Protein AF-A0A6N9UY07-F1 (afdb_monomer_lite)

Structure (mmCIF, N/CA/C/O backbone):
data_AF-A0A6N9UY07-F1
#
_entry.id   AF-A0A6N9UY07-F1
#
loop_
_atom_site.group_PDB
_atom_site.id
_atom_site.type_symbol
_atom_site.label_atom_id
_atom_site.label_alt_id
_atom_site.label_comp_id
_atom_site.label_asym_id
_atom_site.label_entity_id
_atom_site.label_seq_id
_atom_site.pdbx_PDB_ins_code
_atom_site.Cartn_x
_atom_site.Cartn_y
_atom_s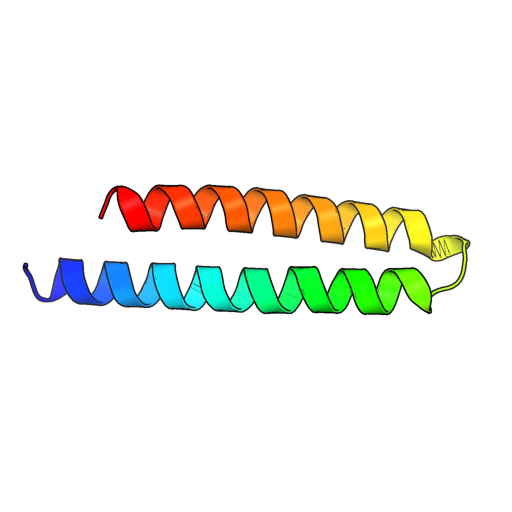ite.Cartn_z
_atom_site.occupancy
_atom_site.B_iso_or_equiv
_atom_site.auth_seq_id
_atom_site.auth_comp_id
_atom_site.auth_asym_id
_atom_site.auth_atom_id
_atom_site.pdbx_PDB_model_num
ATOM 1 N N . MET A 1 1 ? 14.959 -3.231 -24.014 1.00 64.19 1 MET A N 1
ATOM 2 C CA . MET A 1 1 ? 15.244 -3.081 -22.579 1.00 64.19 1 MET A CA 1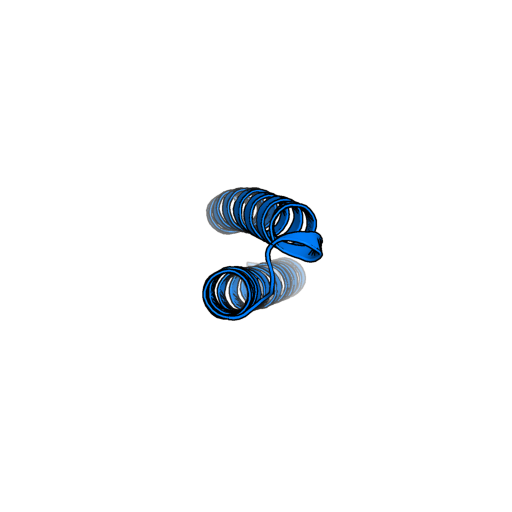
ATOM 3 C C . MET A 1 1 ? 16.191 -4.194 -22.179 1.00 64.19 1 MET A C 1
ATOM 5 O O . MET A 1 1 ? 16.146 -5.266 -22.778 1.00 64.19 1 MET A O 1
ATOM 9 N N . SER A 1 2 ? 17.135 -3.912 -21.289 1.00 89.44 2 SER A N 1
ATOM 10 C CA . SER A 1 2 ? 18.026 -4.933 -20.740 1.00 89.44 2 SER A CA 1
ATOM 11 C C . SER A 1 2 ? 17.224 -5.891 -19.860 1.00 89.44 2 SER A C 1
ATOM 13 O O . SER A 1 2 ? 16.310 -5.463 -19.163 1.00 89.44 2 SER A O 1
ATOM 15 N N . LYS A 1 3 ? 17.626 -7.164 -19.785 1.00 89.69 3 LYS A N 1
ATOM 16 C CA . LYS A 1 3 ? 17.033 -8.150 -18.860 1.00 89.69 3 LYS A CA 1
ATOM 17 C C . LYS A 1 3 ? 16.988 -7.645 -17.407 1.00 89.69 3 LYS A C 1
ATOM 19 O O . LYS A 1 3 ? 16.106 -8.019 -16.641 1.00 89.69 3 LYS A O 1
ATOM 24 N N . ALA A 1 4 ? 17.952 -6.807 -17.024 1.00 90.12 4 ALA A N 1
ATOM 25 C CA . ALA A 1 4 ? 17.987 -6.180 -15.706 1.00 90.12 4 ALA A CA 1
ATOM 26 C C . ALA A 1 4 ? 16.909 -5.094 -15.527 1.00 90.12 4 ALA A C 1
ATOM 28 O O . ALA A 1 4 ? 16.384 -4.937 -14.428 1.00 90.12 4 ALA A O 1
ATOM 29 N N . GLU A 1 5 ? 16.572 -4.354 -16.587 1.00 92.06 5 GLU A N 1
ATOM 30 C CA . GLU A 1 5 ? 15.498 -3.353 -16.568 1.00 92.06 5 GLU A CA 1
ATOM 31 C C . GLU A 1 5 ? 14.130 -4.031 -16.496 1.00 92.06 5 GLU A C 1
ATOM 33 O O . GLU A 1 5 ? 13.323 -3.641 -15.656 1.00 92.06 5 GLU A O 1
ATOM 38 N N . ASP A 1 6 ? 13.924 -5.099 -17.275 1.00 93.94 6 ASP A N 1
ATOM 39 C CA . ASP A 1 6 ? 12.697 -5.904 -17.240 1.00 93.94 6 ASP A CA 1
ATOM 40 C C . ASP A 1 6 ? 12.473 -6.503 -15.840 1.00 93.94 6 ASP A C 1
ATOM 42 O O . ASP A 1 6 ? 11.420 -6.319 -15.238 1.00 93.94 6 ASP A O 1
ATOM 46 N N . GLY A 1 7 ? 13.505 -7.122 -15.251 1.00 97.06 7 GLY A N 1
ATOM 47 C CA . GLY A 1 7 ? 13.407 -7.678 -13.897 1.00 97.06 7 GLY A CA 1
ATOM 48 C C . GLY A 1 7 ? 13.165 -6.622 -12.811 1.00 97.06 7 GLY A C 1
ATOM 49 O O . GLY A 1 7 ? 12.500 -6.898 -11.811 1.00 97.06 7 GLY A O 1
ATOM 50 N N . ARG A 1 8 ? 13.673 -5.395 -12.996 1.00 96.62 8 ARG A N 1
ATOM 51 C CA . ARG A 1 8 ? 13.382 -4.273 -12.092 1.00 96.62 8 ARG A CA 1
ATOM 52 C C . ARG A 1 8 ? 11.933 -3.811 -12.237 1.00 96.62 8 ARG A C 1
ATOM 54 O O . ARG A 1 8 ? 11.290 -3.572 -11.217 1.00 96.62 8 ARG A O 1
ATOM 61 N N . LEU A 1 9 ? 11.424 -3.703 -13.464 1.00 97.19 9 LEU A N 1
ATOM 62 C CA . LEU A 1 9 ? 10.028 -3.350 -13.722 1.00 97.19 9 LEU A CA 1
ATOM 63 C C . LEU A 1 9 ? 9.077 -4.373 -13.087 1.00 97.19 9 LEU A C 1
ATOM 65 O O . LEU A 1 9 ? 8.177 -3.975 -12.348 1.00 97.19 9 LEU A O 1
ATOM 69 N N . ASP A 1 10 ? 9.334 -5.667 -13.281 1.00 97.94 10 ASP A N 1
ATOM 70 C CA . ASP A 1 10 ? 8.539 -6.751 -12.692 1.00 97.94 10 ASP A CA 1
ATOM 71 C C . ASP A 1 10 ? 8.506 -6.666 -11.158 1.00 97.94 10 ASP A C 1
ATOM 73 O O . ASP A 1 10 ? 7.445 -6.770 -10.537 1.00 97.94 10 ASP A O 1
ATOM 77 N N . ALA A 1 11 ? 9.658 -6.420 -10.526 1.00 98.12 11 ALA A N 1
ATOM 78 C CA . ALA A 1 11 ? 9.751 -6.287 -9.074 1.00 98.12 11 ALA A CA 1
ATOM 79 C C . ALA A 1 11 ? 8.949 -5.087 -8.541 1.00 98.12 11 ALA A C 1
ATOM 81 O O . ALA A 1 11 ? 8.223 -5.215 -7.550 1.00 98.12 11 ALA A O 1
ATOM 82 N N . VAL A 1 12 ? 9.042 -3.925 -9.199 1.00 98.12 12 VAL A N 1
ATOM 83 C CA . VAL A 1 12 ? 8.293 -2.725 -8.791 1.00 98.12 12 VAL A CA 1
ATOM 84 C C . VAL A 1 12 ? 6.789 -2.921 -9.015 1.00 98.12 12 VAL A C 1
ATOM 86 O O . VAL A 1 12 ? 5.989 -2.538 -8.160 1.00 98.12 12 VAL A O 1
ATOM 89 N N . GLN A 1 13 ? 6.381 -3.574 -10.106 1.00 98.44 13 GLN A N 1
ATOM 90 C CA . GLN A 1 13 ? 4.975 -3.905 -10.354 1.00 98.44 13 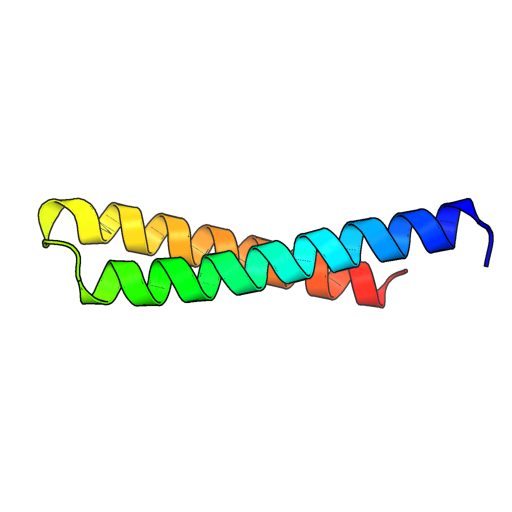GLN A CA 1
ATOM 91 C C . GLN A 1 13 ? 4.418 -4.896 -9.322 1.00 98.44 13 GLN A C 1
ATOM 93 O O . GLN A 1 13 ? 3.303 -4.701 -8.830 1.00 98.44 13 GLN A O 1
ATOM 98 N N . ALA A 1 14 ? 5.195 -5.911 -8.934 1.00 98.69 14 ALA A N 1
ATOM 99 C CA . ALA A 1 14 ? 4.816 -6.848 -7.878 1.00 98.69 14 ALA A CA 1
ATOM 100 C C . ALA A 1 14 ? 4.640 -6.138 -6.525 1.00 98.69 14 ALA A C 1
ATOM 102 O O . ALA A 1 14 ? 3.649 -6.367 -5.826 1.00 98.69 14 ALA A O 1
ATOM 103 N N . ALA A 1 15 ? 5.550 -5.222 -6.178 1.00 98.56 15 ALA A N 1
ATOM 104 C CA . ALA A 1 15 ? 5.421 -4.402 -4.977 1.00 98.56 15 ALA A CA 1
ATOM 105 C C . ALA A 1 15 ? 4.170 -3.506 -5.030 1.00 98.56 15 ALA A C 1
ATOM 107 O O . ALA A 1 15 ? 3.421 -3.427 -4.057 1.00 98.56 15 ALA A O 1
ATOM 108 N N . LEU A 1 16 ? 3.888 -2.879 -6.178 1.00 98.69 16 LEU A N 1
ATOM 109 C CA . LEU A 1 16 ? 2.700 -2.041 -6.357 1.00 98.69 16 LEU A CA 1
ATOM 110 C C . LEU A 1 16 ? 1.402 -2.847 -6.184 1.00 98.69 16 LEU A C 1
ATOM 112 O O . LEU A 1 16 ? 0.457 -2.374 -5.549 1.00 98.69 16 LEU A O 1
ATOM 116 N N . ALA A 1 17 ? 1.356 -4.076 -6.703 1.00 98.69 17 ALA A N 1
ATOM 117 C CA . ALA A 1 17 ? 0.226 -4.981 -6.506 1.00 98.69 17 ALA A CA 1
ATOM 118 C C . ALA A 1 17 ? 0.029 -5.347 -5.023 1.00 98.69 17 ALA A C 1
ATOM 120 O O . ALA A 1 17 ? -1.104 -5.346 -4.533 1.00 98.69 17 ALA A O 1
ATOM 121 N N . ALA A 1 18 ? 1.118 -5.594 -4.288 1.00 98.75 18 ALA A N 1
ATOM 122 C CA . ALA A 1 18 ? 1.060 -5.853 -2.851 1.00 98.75 18 ALA A CA 1
ATOM 123 C C . ALA A 1 18 ? 0.525 -4.640 -2.068 1.00 98.75 18 ALA A C 1
ATOM 125 O O . ALA A 1 18 ? -0.322 -4.800 -1.187 1.00 98.75 18 ALA A O 1
ATOM 126 N N . GLU A 1 19 ? 0.940 -3.421 -2.423 1.00 98.69 19 GLU A N 1
ATOM 127 C CA . GLU A 1 19 ? 0.426 -2.203 -1.789 1.00 98.69 19 GLU A CA 1
ATOM 128 C C . GLU A 1 19 ? -1.071 -1.987 -2.077 1.00 98.69 19 GLU A C 1
ATOM 130 O O . GLU A 1 19 ? -1.816 -1.588 -1.181 1.00 98.69 19 GLU A O 1
ATOM 135 N N . HIS A 1 20 ? -1.567 -2.325 -3.275 1.00 98.69 20 HIS A N 1
ATOM 136 C CA . HIS A 1 20 ? -3.013 -2.329 -3.544 1.00 98.69 20 HIS A CA 1
ATOM 137 C C . HIS A 1 20 ? -3.777 -3.288 -2.626 1.00 98.69 20 HIS A C 1
ATOM 139 O O . HIS A 1 20 ? -4.803 -2.903 -2.054 1.00 98.69 20 HIS A O 1
ATOM 145 N N . ALA A 1 21 ? -3.274 -4.514 -2.461 1.00 98.75 21 ALA A N 1
ATOM 146 C CA . ALA A 1 21 ? -3.885 -5.499 -1.576 1.00 98.75 21 ALA A CA 1
ATOM 147 C C . ALA A 1 21 ? -3.894 -5.019 -0.115 1.00 98.75 21 ALA A C 1
ATOM 149 O O . ALA A 1 21 ? -4.908 -5.154 0.571 1.00 98.75 21 ALA A O 1
ATOM 150 N N . ALA A 1 22 ? -2.807 -4.396 0.346 1.00 98.56 22 ALA A N 1
ATOM 151 C CA . ALA A 1 22 ? -2.713 -3.865 1.700 1.00 98.56 22 ALA A CA 1
ATOM 152 C C . ALA A 1 22 ? -3.670 -2.686 1.944 1.00 98.56 22 ALA A C 1
ATOM 154 O O . ALA A 1 22 ? -4.367 -2.669 2.958 1.00 98.56 22 ALA A O 1
ATOM 155 N N . VAL A 1 23 ? -3.775 -1.738 1.003 1.00 98.50 23 VAL A N 1
ATOM 156 C CA . VAL A 1 23 ? -4.735 -0.620 1.085 1.00 98.50 23 VAL A CA 1
ATOM 157 C C . VAL A 1 23 ? -6.168 -1.143 1.198 1.00 98.50 23 VAL A C 1
ATOM 159 O O . VAL A 1 23 ? -6.929 -0.679 2.049 1.00 98.50 23 VAL A O 1
ATOM 162 N N . TYR A 1 24 ? -6.535 -2.133 0.379 1.00 97.56 24 TYR A N 1
ATOM 163 C CA . TYR A 1 24 ? -7.846 -2.774 0.477 1.00 97.56 24 TYR A CA 1
ATOM 164 C C . TYR A 1 24 ? -8.039 -3.457 1.840 1.00 97.56 24 TYR A C 1
ATOM 166 O O . TYR A 1 24 ? -9.040 -3.214 2.518 1.00 97.56 24 TYR A O 1
ATOM 174 N N . GLY A 1 25 ? -7.060 -4.255 2.275 1.00 97.62 25 GLY A N 1
ATOM 175 C CA . GLY A 1 25 ? -7.101 -4.971 3.549 1.00 97.62 25 GLY A CA 1
ATOM 176 C C . GLY A 1 25 ? -7.290 -4.042 4.749 1.00 97.62 25 GLY A C 1
ATOM 177 O O . GLY A 1 25 ? -8.161 -4.286 5.583 1.00 97.62 25 GLY A O 1
ATOM 178 N N . TYR A 1 26 ? -6.555 -2.932 4.816 1.00 96.38 26 TYR A N 1
ATOM 179 C CA . TYR A 1 26 ? -6.699 -1.972 5.911 1.00 96.38 26 TYR A CA 1
ATOM 180 C C . TYR A 1 26 ? -8.008 -1.176 5.859 1.00 96.38 26 TYR A C 1
ATOM 182 O O . TYR A 1 26 ? -8.554 -0.859 6.915 1.00 96.38 26 TYR A O 1
ATOM 190 N N . GLY A 1 27 ? -8.576 -0.933 4.672 1.00 94.44 27 GLY A N 1
ATOM 191 C CA . GLY A 1 27 ? -9.939 -0.403 4.556 1.00 94.44 27 GLY A CA 1
ATOM 192 C C . GLY A 1 27 ? -10.985 -1.357 5.153 1.00 94.44 27 GLY A C 1
ATOM 193 O O . GLY A 1 27 ? -11.869 -0.942 5.900 1.00 94.44 27 GLY A O 1
ATOM 194 N N . VAL A 1 28 ? -10.838 -2.659 4.889 1.00 96.06 28 VAL A N 1
ATOM 195 C CA . VAL A 1 28 ? -11.694 -3.734 5.425 1.00 96.06 28 VAL A CA 1
ATOM 196 C C . VAL A 1 28 ? -11.538 -3.890 6.944 1.00 96.06 28 VAL A C 1
ATOM 198 O O . VAL A 1 28 ? -12.545 -4.086 7.632 1.00 96.06 28 VAL A O 1
ATOM 201 N N . VAL A 1 29 ? -10.309 -3.802 7.468 1.00 95.00 29 VAL A N 1
ATOM 202 C CA . VAL A 1 29 ? -10.008 -3.851 8.912 1.00 95.00 29 VAL A CA 1
ATOM 203 C C . VAL A 1 29 ? -10.572 -2.629 9.630 1.00 95.00 29 VAL A C 1
ATOM 205 O O . VAL A 1 29 ? -11.223 -2.788 10.659 1.00 95.00 29 VAL A O 1
ATOM 208 N N . GLY A 1 30 ? -10.394 -1.426 9.077 1.00 92.75 30 GLY A N 1
ATOM 209 C CA . GLY A 1 30 ? -10.904 -0.189 9.672 1.00 92.75 30 GLY A CA 1
ATOM 210 C C . GLY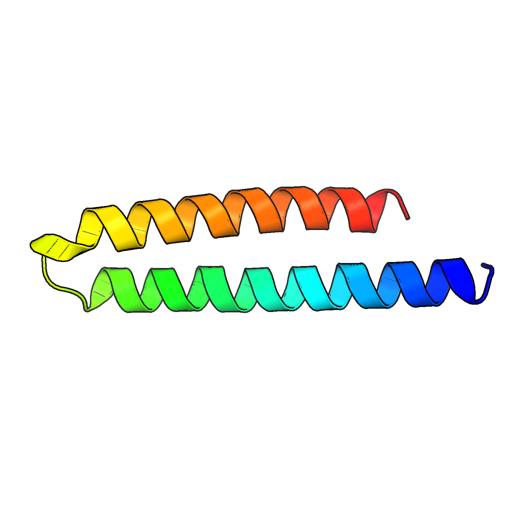 A 1 30 ? -12.424 -0.184 9.869 1.00 92.75 30 GLY A C 1
ATOM 211 O O . GLY A 1 30 ? -12.905 0.402 10.830 1.00 92.75 30 GLY A O 1
ATOM 212 N N . GLY A 1 31 ? -13.178 -0.886 9.012 1.00 91.44 31 GLY A N 1
ATOM 213 C CA . GLY A 1 31 ? -14.629 -1.052 9.160 1.00 91.44 31 GLY A CA 1
ATOM 214 C C . GLY A 1 31 ? -15.072 -2.139 10.150 1.00 91.44 31 GLY A C 1
ATOM 215 O O . GLY A 1 31 ? -16.270 -2.296 10.364 1.00 91.44 31 GLY A O 1
ATOM 216 N N . ARG A 1 32 ? -14.143 -2.924 10.713 1.00 93.88 32 ARG A N 1
ATOM 217 C CA . ARG A 1 32 ? -14.439 -4.067 11.604 1.00 93.88 32 ARG A CA 1
ATOM 218 C C . ARG A 1 32 ? -13.769 -3.986 12.973 1.00 93.88 32 ARG A C 1
ATOM 220 O O . ARG A 1 32 ? -14.193 -4.688 13.885 1.00 93.88 32 ARG A O 1
ATOM 227 N N . ILE A 1 33 ? -12.696 -3.212 13.103 1.00 94.56 33 ILE A N 1
ATOM 228 C CA . ILE A 1 33 ? -11.906 -3.129 14.331 1.00 94.56 33 ILE A CA 1
ATOM 229 C C . ILE A 1 33 ? -12.542 -2.163 15.341 1.00 94.56 33 ILE A C 1
ATOM 231 O O . ILE A 1 33 ? -13.187 -1.192 14.954 1.00 94.56 33 ILE A O 1
ATOM 235 N N . GLY A 1 34 ? -12.361 -2.434 16.637 1.00 92.31 34 GLY A N 1
ATOM 236 C CA . GLY A 1 34 ? -12.816 -1.545 17.709 1.00 92.31 34 GLY A CA 1
ATOM 237 C C . GLY A 1 34 ? -12.062 -0.210 17.738 1.00 92.31 34 GLY A C 1
ATOM 238 O O . GLY A 1 34 ? -10.954 -0.094 17.207 1.00 92.31 34 GLY A O 1
ATOM 239 N N . GLU A 1 35 ? -12.657 0.790 18.393 1.00 90.31 35 GLU A N 1
ATOM 240 C CA . GLU A 1 35 ? -12.158 2.174 18.411 1.00 90.31 35 GLU A CA 1
ATOM 241 C C . GLU A 1 35 ? -10.715 2.300 18.919 1.00 90.31 35 GLU A C 1
ATOM 243 O O . GLU A 1 35 ? -9.943 3.084 18.368 1.00 90.31 35 GLU A O 1
ATOM 248 N N . GLU A 1 36 ? -10.314 1.468 19.887 1.00 93.44 36 GLU A N 1
ATOM 249 C CA . GLU A 1 36 ? -8.967 1.466 20.479 1.00 93.44 36 GLU A CA 1
ATOM 250 C C . GLU A 1 36 ? -7.846 1.316 19.442 1.00 93.44 36 GLU A C 1
ATOM 252 O O . GLU A 1 36 ? -6.769 1.886 19.597 1.00 93.44 36 GLU A O 1
ATOM 257 N N . ARG A 1 37 ? -8.099 0.579 18.354 1.00 94.75 37 ARG A N 1
ATOM 258 C CA . ARG A 1 37 ? -7.101 0.298 17.309 1.00 94.75 37 ARG A CA 1
ATOM 259 C C . ARG A 1 37 ? -7.386 1.014 15.993 1.00 94.75 37 ARG A C 1
ATOM 261 O O . ARG A 1 37 ? -6.668 0.824 15.009 1.00 94.75 37 ARG A O 1
ATOM 268 N N . LEU A 1 38 ? -8.413 1.861 15.956 1.00 94.62 38 LEU A N 1
ATOM 269 C CA . LEU A 1 38 ? -8.808 2.580 14.749 1.00 94.62 38 LEU A CA 1
ATOM 270 C C . LEU A 1 38 ? -7.710 3.542 14.276 1.00 94.62 38 LEU A C 1
ATOM 272 O O . LEU A 1 38 ? -7.459 3.650 13.076 1.00 94.62 38 LEU A O 1
ATOM 276 N N . THR A 1 39 ? -7.029 4.209 15.209 1.00 96.00 39 THR A N 1
ATOM 277 C CA . THR A 1 39 ? -5.912 5.116 14.902 1.00 96.00 39 THR A CA 1
ATOM 278 C C . THR A 1 39 ? -4.743 4.371 14.260 1.00 96.00 39 THR A C 1
ATOM 280 O O . THR A 1 39 ? -4.218 4.826 13.246 1.00 96.00 39 THR A O 1
ATOM 283 N N . GLU A 1 40 ? -4.379 3.196 14.783 1.00 95.69 40 GLU A N 1
ATOM 284 C CA . GLU A 1 40 ? -3.333 2.344 14.199 1.00 95.69 40 GLU A CA 1
ATOM 285 C C . GLU A 1 40 ? -3.709 1.883 12.787 1.00 95.69 40 GLU A C 1
ATOM 287 O O . GLU A 1 40 ? -2.901 1.972 11.862 1.00 95.69 40 GLU A O 1
ATOM 292 N N . ALA A 1 41 ? -4.953 1.427 12.601 1.00 96.38 41 ALA A N 1
ATOM 293 C CA . ALA A 1 41 ? -5.443 0.969 11.304 1.00 96.38 41 ALA A CA 1
ATOM 294 C C . ALA A 1 41 ? -5.444 2.096 10.258 1.00 96.38 41 ALA A C 1
ATOM 296 O O . ALA A 1 41 ? -5.057 1.866 9.112 1.00 96.38 41 ALA A O 1
ATOM 297 N N . ARG A 1 42 ? -5.829 3.319 10.651 1.00 96.81 42 ARG A N 1
ATOM 298 C CA . ARG A 1 42 ? -5.776 4.510 9.786 1.00 96.81 42 ARG A CA 1
ATOM 299 C C . ARG A 1 42 ? -4.343 4.890 9.426 1.00 96.81 42 ARG A C 1
ATOM 301 O O . ARG A 1 42 ? -4.052 5.068 8.249 1.00 96.81 42 ARG A O 1
ATOM 308 N N . ALA A 1 43 ? -3.439 4.931 10.404 1.00 97.88 43 ALA A N 1
ATOM 309 C CA . ALA A 1 43 ? -2.032 5.236 10.152 1.00 97.88 43 ALA A CA 1
ATOM 310 C C . ALA A 1 43 ? -1.390 4.221 9.190 1.00 97.88 43 ALA A C 1
ATOM 312 O O . ALA A 1 43 ? -0.674 4.603 8.262 1.00 97.88 43 ALA A O 1
ATOM 313 N N . ALA A 1 44 ? -1.685 2.928 9.361 1.00 97.94 44 ALA A N 1
ATOM 314 C CA . ALA A 1 44 ? -1.220 1.889 8.449 1.00 97.94 44 ALA A CA 1
ATOM 315 C C . ALA A 1 44 ? -1.815 2.053 7.041 1.00 97.94 44 ALA A C 1
ATOM 317 O O . ALA A 1 44 ? -1.075 2.0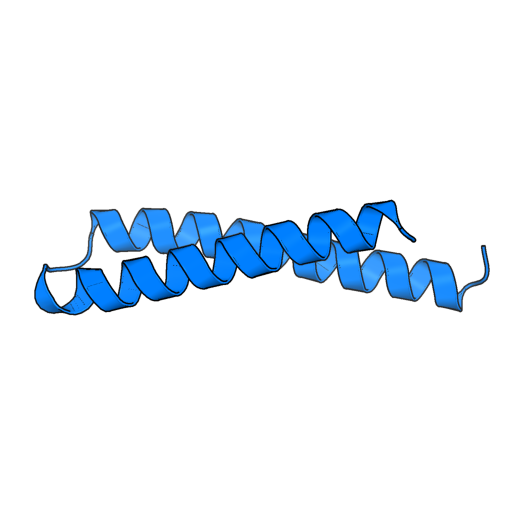00 6.057 1.00 97.94 44 ALA A O 1
ATOM 318 N N . TYR A 1 45 ? -3.123 2.308 6.936 1.00 98.12 45 TYR A N 1
ATOM 319 C CA . TYR A 1 45 ? -3.796 2.584 5.664 1.00 98.12 45 TYR A CA 1
ATOM 320 C C . TYR A 1 45 ? -3.145 3.753 4.908 1.00 98.12 45 TYR A C 1
ATOM 322 O O . TYR A 1 45 ? -2.808 3.613 3.729 1.00 98.12 45 TYR A O 1
ATOM 330 N N . ASP A 1 46 ? -2.908 4.876 5.588 1.00 98.44 46 ASP A N 1
ATOM 331 C CA . ASP A 1 46 ? -2.293 6.063 4.991 1.00 98.44 46 ASP A CA 1
ATOM 332 C C . ASP A 1 46 ? -0.849 5.789 4.549 1.00 98.44 46 ASP A C 1
ATOM 334 O O . ASP A 1 46 ? -0.449 6.173 3.446 1.00 98.44 46 ASP A O 1
ATOM 338 N N . ALA A 1 47 ? -0.082 5.045 5.351 1.00 98.62 47 ALA A N 1
ATOM 339 C CA . ALA A 1 47 ? 1.277 4.644 4.999 1.00 98.62 47 ALA A CA 1
ATOM 340 C C . ALA A 1 47 ? 1.317 3.750 3.745 1.00 98.62 47 ALA A C 1
ATOM 342 O O . ALA A 1 47 ? 2.161 3.954 2.869 1.00 98.62 47 ALA A O 1
ATOM 343 N N . HIS A 1 48 ? 0.394 2.789 3.622 1.00 98.62 48 HIS A N 1
ATOM 344 C CA . HIS A 1 48 ? 0.268 1.946 2.427 1.00 98.62 48 HIS A CA 1
ATOM 345 C C . HIS A 1 48 ? -0.152 2.759 1.196 1.00 98.62 48 HIS A C 1
ATOM 347 O O . HIS A 1 48 ? 0.404 2.579 0.112 1.00 98.62 48 HIS A O 1
ATOM 353 N N . ARG A 1 49 ? -1.066 3.727 1.345 1.00 98.62 49 ARG A N 1
ATOM 354 C CA . ARG A 1 49 ? -1.419 4.633 0.240 1.00 98.62 49 ARG A CA 1
ATOM 355 C C . ARG A 1 49 ? -0.234 5.465 -0.233 1.00 98.62 49 ARG A C 1
ATOM 357 O O . ARG A 1 49 ? -0.019 5.563 -1.439 1.00 98.62 49 ARG A O 1
ATOM 364 N N . ALA A 1 50 ? 0.547 6.025 0.689 1.00 98.69 50 ALA A N 1
ATOM 365 C CA . ALA A 1 50 ? 1.723 6.816 0.343 1.00 98.69 50 ALA A CA 1
ATOM 366 C C . ALA A 1 50 ? 2.765 5.982 -0.425 1.00 98.69 50 ALA A C 1
ATOM 368 O O . ALA A 1 50 ? 3.289 6.440 -1.444 1.00 98.69 50 ALA A O 1
ATOM 369 N N . ARG A 1 51 ? 3.019 4.738 0.014 1.00 98.62 51 ARG A N 1
ATOM 370 C CA . ARG A 1 51 ? 3.919 3.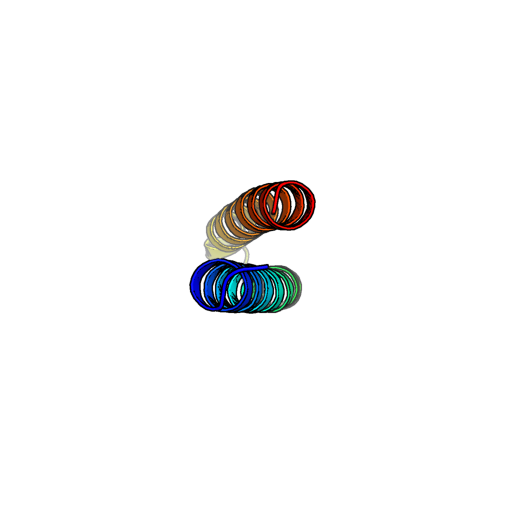803 -0.684 1.00 98.62 51 ARG A CA 1
ATOM 371 C C . ARG A 1 51 ? 3.395 3.395 -2.055 1.00 98.62 51 ARG A C 1
ATOM 373 O O . ARG A 1 51 ? 4.151 3.457 -3.020 1.00 98.62 51 ARG A O 1
ATOM 380 N N . ARG A 1 52 ? 2.107 3.055 -2.172 1.00 98.69 52 ARG A N 1
ATOM 381 C CA . ARG A 1 52 ? 1.456 2.775 -3.462 1.00 98.69 52 ARG A CA 1
ATOM 382 C C . ARG A 1 52 ? 1.662 3.926 -4.443 1.00 98.69 52 ARG A C 1
ATOM 384 O O . ARG A 1 52 ? 2.039 3.701 -5.588 1.00 98.69 52 ARG A O 1
ATOM 391 N N . ASP A 1 53 ? 1.419 5.155 -3.996 1.00 98.62 53 ASP A N 1
ATOM 392 C CA . ASP A 1 53 ? 1.519 6.335 -4.854 1.00 98.62 53 ASP A CA 1
ATOM 393 C C . ASP A 1 53 ? 2.972 6.608 -5.275 1.00 98.62 53 ASP A C 1
ATOM 395 O O . ASP A 1 53 ? 3.201 7.090 -6.385 1.00 98.62 53 ASP A O 1
ATOM 399 N N . ALA A 1 54 ? 3.955 6.281 -4.428 1.00 98.38 54 ALA A N 1
ATOM 400 C CA . ALA A 1 54 ? 5.372 6.314 -4.788 1.00 98.38 54 ALA A CA 1
ATOM 401 C C . ALA A 1 54 ? 5.719 5.259 -5.848 1.00 98.38 54 ALA A C 1
ATOM 403 O O . ALA A 1 54 ? 6.199 5.624 -6.918 1.00 98.38 54 ALA A O 1
ATOM 404 N N . LEU A 1 55 ? 5.363 3.992 -5.620 1.00 98.31 55 LEU A N 1
ATOM 405 C CA . LEU A 1 55 ? 5.615 2.908 -6.576 1.00 98.31 55 LEU A CA 1
ATOM 406 C C . LEU A 1 55 ? 4.929 3.155 -7.926 1.00 98.31 55 LEU A C 1
ATOM 408 O O . LEU A 1 55 ? 5.501 2.882 -8.974 1.00 98.31 55 LEU A O 1
ATOM 412 N N . ALA A 1 56 ? 3.723 3.730 -7.929 1.00 98.00 56 ALA A N 1
ATOM 413 C CA . ALA A 1 56 ? 3.024 4.087 -9.161 1.00 98.00 56 ALA A CA 1
ATOM 414 C C . ALA A 1 56 ? 3.756 5.167 -9.979 1.00 98.00 56 ALA A C 1
ATOM 416 O O . ALA A 1 56 ? 3.613 5.198 -11.202 1.00 98.00 56 ALA A O 1
ATOM 417 N N . ARG A 1 57 ? 4.521 6.058 -9.332 1.00 98.12 57 ARG A N 1
ATOM 418 C CA . ARG A 1 57 ? 5.407 7.004 -10.029 1.00 98.12 57 ARG A CA 1
ATOM 419 C C . ARG A 1 57 ? 6.654 6.301 -10.549 1.00 98.12 57 ARG A C 1
ATOM 421 O O . ARG A 1 57 ? 7.008 6.537 -11.699 1.00 98.12 57 ARG A O 1
ATOM 428 N N . ASP A 1 58 ? 7.246 5.414 -9.755 1.00 97.12 58 ASP A N 1
ATOM 429 C CA . ASP A 1 58 ? 8.437 4.658 -10.150 1.00 97.12 58 ASP A CA 1
ATOM 430 C C . ASP A 1 58 ? 8.165 3.802 -11.393 1.00 97.12 58 ASP A C 1
ATOM 432 O O . ASP A 1 58 ? 8.920 3.888 -12.352 1.00 97.12 58 ASP A O 1
ATOM 436 N N . VAL A 1 59 ? 7.035 3.080 -11.451 1.00 95.75 59 VAL A N 1
ATOM 437 C CA . VAL A 1 59 ? 6.635 2.297 -12.642 1.00 95.75 59 VAL A CA 1
ATOM 438 C C . VAL A 1 59 ? 6.556 3.153 -13.909 1.00 95.75 59 VAL A C 1
ATOM 440 O O . VAL A 1 59 ? 6.851 2.659 -14.987 1.00 95.75 59 VAL A O 1
ATOM 443 N N . ARG A 1 60 ? 6.150 4.426 -13.811 1.00 94.62 60 ARG A N 1
ATOM 444 C CA . ARG A 1 60 ? 6.057 5.328 -14.977 1.00 94.62 60 ARG A CA 1
ATOM 445 C C . ARG A 1 60 ? 7.412 5.883 -15.416 1.00 94.62 60 ARG A C 1
ATOM 447 O O . ARG A 1 60 ? 7.505 6.410 -16.520 1.00 94.62 60 ARG A O 1
ATOM 454 N N . GLY A 1 61 ? 8.402 5.862 -14.525 1.00 92.62 61 GLY A N 1
ATOM 455 C CA . GLY A 1 61 ? 9.761 6.337 -14.783 1.00 92.62 61 GLY A CA 1
ATOM 456 C C . GLY A 1 61 ? 10.739 5.235 -15.196 1.00 92.62 61 GLY A C 1
ATOM 457 O O . GLY A 1 61 ? 11.909 5.542 -15.422 1.00 92.62 61 GLY A O 1
ATOM 458 N N . LEU A 1 62 ? 10.277 3.982 -15.252 1.00 89.81 62 LEU A N 1
ATOM 459 C CA . LEU A 1 62 ? 10.999 2.804 -15.737 1.00 89.81 62 LEU A CA 1
ATOM 460 C C . LEU A 1 62 ? 10.598 2.492 -17.178 1.00 89.81 62 LEU A C 1
ATOM 462 O O . LEU A 1 62 ? 11.511 2.092 -17.929 1.00 89.81 62 LEU A O 1
#

InterPro domains:
  IPR009078 Ferritin-like superfamily [SSF47240] (5-61)
  IPR012347 Ferritin-like [G3DSA:1.20.1260.10] (5-62)
  IPR029447 Domain of unknown function DUF4439 [PF14530] (11-60)

Foldseek 3Di:
DDPVVVVVLVVLVVLLVVLVVQLVVLVVCLVPDDPVCNVVSVVSNVVSVVSNVVSVVVNVVD

Organism: NCBI:txid285562

Secondary structure (DSSP, 8-state):
--HHHHHHHHHHHHHHHHHHHHHHHHHHHHTTS-GGGHHHHHHHHHHHHHHHHHHHHHHHH-

Sequence (62 aa):
MSKAEDGRLDAVQAALAAEHAAVYGYGVVGGRIGEERLTEARAAYDAHRARRDALARDVRGL

pLDDT: mean 95.73, std 4.88, range [64.19, 98.75]

Radius of gyration: 14.73 Å; chains: 1; bounding box: 33×15×43 Å